Protein AF-A0AAV8ZHE7-F1 (afdb_monomer_lite)

Sequence (108 aa):
MLLQKNLLGKGVNILDTFLNKTPNNENNEILGSVAVQIGIIDTLQLLEIKPRDSLGYSFGVLVAAYYNGHITLEETINCAFVINKFLNDVNKLCNTKKQNIIQVRYAN

Foldseek 3Di:
DVLQVLCVVVVDGLVCQVPPPDDDLQNLPLLNVLVVLLVVLVVCVVVVNDDPDDDADDLRVLVRCCSVVVDDSNVSNVVSVVVSVVVSVVVVVVVVVVVVVVVVVVVD

pLDDT: mean 85.39, std 11.35, range [51.38, 96.94]

Radius of gyration: 17.65 Å; chains: 1; bounding box: 60×29×37 Å

Organism: NCBI:txid1586634

Structure (mmCIF, N/CA/C/O backbone):
data_AF-A0AAV8ZHE7-F1
#
_entry.id   AF-A0AAV8ZHE7-F1
#
loop_
_atom_site.group_PDB
_atom_site.id
_atom_site.type_symbol
_atom_site.label_atom_id
_atom_site.label_alt_id
_atom_site.label_comp_id
_atom_site.label_asym_id
_atom_site.label_entity_id
_atom_site.label_seq_id
_atom_site.pdbx_PDB_ins_code
_atom_site.Cartn_x
_atom_site.Cartn_y
_atom_site.Cartn_z
_atom_site.occupancy
_atom_site.B_iso_or_equiv
_atom_site.auth_seq_id
_atom_site.auth_comp_id
_atom_site.auth_asym_id
_atom_site.auth_atom_id
_atom_site.pdbx_PDB_model_num
ATOM 1 N N . MET A 1 1 ? -8.068 9.414 6.117 1.00 59.09 1 MET A N 1
ATOM 2 C CA . MET A 1 1 ? -7.137 10.033 7.098 1.00 59.09 1 MET A CA 1
ATOM 3 C C . MET A 1 1 ? -6.149 9.033 7.732 1.00 59.09 1 MET A C 1
ATOM 5 O O . MET A 1 1 ? -5.076 9.455 8.139 1.00 59.09 1 MET A O 1
ATOM 9 N N . LEU A 1 2 ? -6.441 7.720 7.765 1.00 74.00 2 LEU A N 1
ATOM 10 C CA . LEU A 1 2 ? -5.540 6.680 8.310 1.00 74.00 2 LEU A CA 1
ATOM 11 C C . LEU A 1 2 ? -4.347 6.325 7.398 1.00 74.00 2 LEU A C 1
ATOM 13 O O . LEU A 1 2 ? -3.233 6.158 7.885 1.00 74.00 2 LEU A O 1
ATOM 17 N N . LEU A 1 3 ? -4.555 6.284 6.078 1.00 81.44 3 LEU A N 1
ATOM 18 C CA . LEU A 1 3 ? -3.517 5.923 5.104 1.00 81.44 3 LEU A CA 1
ATOM 19 C C . LEU A 1 3 ? -2.304 6.870 5.146 1.00 81.44 3 LEU A C 1
ATOM 21 O O . LEU A 1 3 ? -1.173 6.424 5.316 1.00 81.44 3 LEU A O 1
ATOM 25 N N . GLN A 1 4 ? -2.540 8.185 5.075 1.00 82.69 4 GLN A N 1
ATOM 26 C CA . GLN A 1 4 ? -1.475 9.193 5.152 1.00 82.69 4 GLN A CA 1
ATOM 27 C C . GLN A 1 4 ? -0.728 9.140 6.493 1.00 82.69 4 GLN A C 1
ATOM 29 O O . GLN A 1 4 ? 0.490 9.290 6.522 1.00 82.69 4 GLN A O 1
ATOM 34 N N . LYS A 1 5 ? -1.429 8.880 7.606 1.00 83.00 5 LYS A N 1
ATOM 35 C CA . LYS A 1 5 ? -0.807 8.762 8.934 1.00 83.00 5 LYS A CA 1
ATOM 36 C C . LYS A 1 5 ? 0.243 7.640 8.973 1.00 83.00 5 LYS A C 1
ATOM 38 O O . LYS A 1 5 ? 1.322 7.851 9.519 1.00 83.00 5 LYS A O 1
ATOM 43 N N . ASN A 1 6 ? -0.034 6.495 8.344 1.00 80.56 6 ASN A N 1
ATOM 44 C CA . ASN A 1 6 ? 0.902 5.362 8.269 1.00 80.56 6 ASN A CA 1
ATOM 45 C C . ASN A 1 6 ? 2.132 5.627 7.383 1.00 80.56 6 ASN A C 1
ATOM 47 O O . ASN A 1 6 ? 3.182 5.003 7.581 1.00 80.56 6 ASN A O 1
ATOM 51 N N . LEU A 1 7 ? 2.010 6.536 6.412 1.00 83.00 7 LEU A N 1
ATOM 52 C CA . LEU A 1 7 ? 3.069 6.889 5.462 1.00 83.00 7 LEU A CA 1
ATOM 53 C C . LEU A 1 7 ? 3.956 8.039 5.940 1.00 83.00 7 LEU A C 1
ATOM 55 O O . LEU A 1 7 ? 5.164 8.007 5.704 1.00 83.00 7 LEU A O 1
ATOM 59 N N . LEU A 1 8 ? 3.397 8.998 6.683 1.00 82.12 8 LEU A N 1
ATOM 60 C CA . LEU A 1 8 ? 4.158 10.113 7.253 1.00 82.12 8 LEU A CA 1
ATOM 61 C C . LEU A 1 8 ? 5.295 9.630 8.161 1.00 82.12 8 LEU A C 1
ATOM 63 O O . LEU A 1 8 ? 6.408 10.140 8.070 1.00 82.12 8 LEU A O 1
ATOM 67 N N . GLY A 1 9 ? 5.060 8.582 8.961 1.00 81.88 9 GLY A N 1
ATOM 68 C CA . GLY A 1 9 ? 6.103 7.954 9.784 1.00 81.88 9 GLY A CA 1
ATOM 69 C C . GLY A 1 9 ? 7.248 7.310 8.985 1.00 81.88 9 GLY A C 1
ATOM 70 O O . GLY A 1 9 ? 8.250 6.912 9.568 1.00 81.88 9 GLY A O 1
ATOM 71 N N . LYS A 1 10 ? 7.113 7.207 7.659 1.00 83.12 10 LYS A N 1
ATOM 72 C CA . LYS A 1 10 ? 8.104 6.645 6.731 1.00 83.12 10 LYS A CA 1
ATOM 73 C C . LYS A 1 10 ? 8.687 7.700 5.786 1.00 83.12 10 LYS A C 1
ATOM 75 O O . LYS A 1 10 ? 9.369 7.343 4.831 1.00 83.12 10 LYS A O 1
ATOM 80 N N . GLY A 1 11 ? 8.399 8.982 6.030 1.00 83.19 11 GLY A N 1
ATOM 81 C CA . GLY A 1 11 ? 8.848 10.092 5.188 1.00 83.19 11 GLY A CA 1
ATOM 82 C C . GLY A 1 11 ? 8.136 10.183 3.836 1.00 83.19 11 GLY A C 1
ATOM 83 O O . GLY A 1 11 ? 8.597 10.911 2.964 1.00 83.19 11 GLY A O 1
ATOM 84 N N . VAL A 1 12 ? 7.024 9.464 3.645 1.00 83.75 12 VAL A N 1
ATOM 85 C CA . VAL A 1 12 ? 6.259 9.481 2.393 1.00 83.75 12 VAL A CA 1
ATOM 86 C C . VAL A 1 12 ? 5.008 10.326 2.566 1.00 83.75 12 VAL A C 1
ATOM 88 O O . VAL A 1 12 ? 4.182 10.073 3.443 1.00 83.75 12 VAL A O 1
ATOM 91 N N . ASN A 1 13 ? 4.838 11.296 1.674 1.00 85.75 13 ASN A N 1
ATOM 92 C CA . ASN A 1 13 ? 3.595 12.028 1.517 1.00 85.75 13 ASN A CA 1
ATOM 93 C C . ASN A 1 13 ? 2.878 11.540 0.251 1.00 85.75 13 ASN A C 1
ATOM 95 O O . ASN A 1 13 ? 3.366 11.712 -0.867 1.00 85.75 13 ASN A O 1
ATOM 99 N N . ILE A 1 14 ? 1.711 10.912 0.418 1.00 84.12 14 ILE A N 1
ATOM 100 C CA . ILE A 1 14 ? 0.988 10.335 -0.721 1.00 84.12 14 ILE A CA 1
ATOM 101 C C . ILE A 1 14 ? 0.431 11.413 -1.656 1.00 84.12 14 ILE A C 1
ATOM 103 O O . ILE A 1 14 ? 0.316 11.183 -2.855 1.00 84.12 14 ILE A O 1
ATOM 107 N N . LEU A 1 15 ? 0.138 12.612 -1.139 1.00 84.19 15 LEU A N 1
ATOM 108 C CA . LEU A 1 15 ? -0.346 13.716 -1.969 1.00 84.19 15 LEU A CA 1
ATOM 109 C C . LEU A 1 15 ? 0.725 14.177 -2.950 1.00 84.19 15 LEU A C 1
ATOM 111 O O . LEU A 1 15 ? 0.408 14.429 -4.107 1.00 84.19 15 LEU A O 1
ATOM 115 N N . ASP A 1 16 ? 1.988 14.186 -2.532 1.00 83.25 16 ASP A N 1
ATOM 116 C CA . ASP A 1 16 ? 3.107 14.496 -3.421 1.00 83.25 16 ASP A CA 1
ATOM 117 C C . ASP A 1 16 ? 3.204 13.445 -4.537 1.00 83.25 16 ASP A C 1
ATOM 119 O O . ASP A 1 16 ? 3.489 13.771 -5.683 1.00 83.25 16 ASP A O 1
ATOM 123 N N . THR A 1 17 ? 2.876 12.182 -4.246 1.00 82.62 17 THR A N 1
ATOM 124 C CA . THR A 1 17 ? 2.818 11.123 -5.270 1.00 82.62 17 THR A CA 1
ATOM 125 C C . THR A 1 17 ? 1.719 11.377 -6.308 1.00 82.62 17 THR A C 1
ATOM 127 O O . THR A 1 17 ? 1.913 11.077 -7.481 1.00 82.62 17 THR A O 1
ATOM 130 N N . PHE A 1 18 ? 0.577 11.944 -5.908 1.00 83.38 18 PHE A N 1
ATOM 131 C CA . PHE A 1 18 ? -0.551 12.203 -6.811 1.00 83.38 18 PHE A CA 1
ATOM 132 C C . PHE A 1 18 ? -0.469 13.539 -7.554 1.00 83.38 18 PHE A C 1
ATOM 134 O O . PHE A 1 18 ? -0.977 13.654 -8.667 1.00 83.38 18 PHE A O 1
ATOM 141 N N . LEU A 1 19 ? 0.112 14.560 -6.924 1.00 83.06 19 LEU A N 1
ATOM 142 C CA . LEU A 1 19 ? 0.043 15.948 -7.382 1.00 83.06 19 LEU A CA 1
ATOM 143 C C . LEU A 1 19 ? 1.332 16.434 -8.052 1.00 83.06 19 LEU A C 1
ATOM 145 O O . LEU A 1 19 ? 1.303 17.459 -8.739 1.00 83.06 19 LEU A O 1
ATOM 149 N N . ASN A 1 20 ? 2.457 15.734 -7.876 1.00 73.75 20 ASN A N 1
ATOM 150 C CA . ASN A 1 20 ? 3.711 16.151 -8.491 1.00 73.75 20 ASN A CA 1
ATOM 151 C C . ASN A 1 20 ? 3.645 16.037 -10.020 1.00 73.75 20 ASN A C 1
ATOM 153 O O . ASN A 1 20 ? 3.522 14.954 -10.585 1.00 73.75 20 ASN A O 1
ATOM 157 N N . LYS A 1 21 ? 3.780 17.187 -10.695 1.00 56.59 21 LYS A N 1
ATOM 158 C CA . LYS A 1 21 ? 3.879 17.289 -12.163 1.00 56.59 21 LYS A CA 1
ATOM 159 C C . LYS A 1 21 ? 5.272 16.954 -12.699 1.00 56.59 21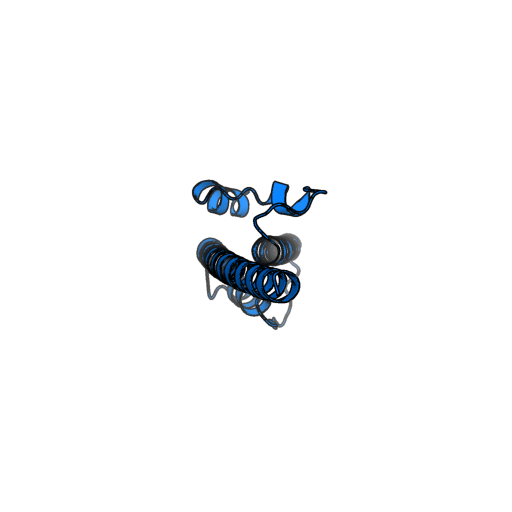 LYS A C 1
ATOM 161 O O . LYS A 1 21 ? 5.421 16.704 -13.891 1.00 56.59 21 LYS A O 1
ATOM 166 N N . THR A 1 22 ? 6.288 16.988 -11.842 1.00 54.34 22 THR A N 1
ATOM 167 C CA . THR A 1 22 ? 7.674 16.651 -12.178 1.00 54.34 22 THR A CA 1
ATOM 168 C C . THR A 1 22 ? 8.014 15.262 -11.646 1.00 54.34 22 THR A C 1
ATOM 170 O O . THR A 1 22 ? 7.721 14.993 -10.479 1.00 54.34 22 THR A O 1
ATOM 173 N N . PRO A 1 23 ? 8.644 14.389 -12.454 1.00 53.75 23 PRO A N 1
ATOM 174 C CA . PRO A 1 23 ? 9.064 13.074 -11.994 1.00 53.75 23 PRO A CA 1
ATOM 175 C C . PRO A 1 23 ? 10.099 13.257 -10.884 1.00 53.75 23 PRO A C 1
ATOM 177 O O . PRO A 1 23 ? 11.214 13.713 -11.128 1.00 53.75 23 PRO A O 1
ATOM 180 N N . ASN A 1 24 ? 9.701 12.959 -9.648 1.00 57.00 24 ASN A N 1
ATOM 181 C CA . ASN A 1 24 ? 10.620 12.934 -8.522 1.00 57.00 24 ASN A CA 1
ATOM 182 C C . ASN A 1 24 ? 11.546 11.715 -8.652 1.00 57.00 24 ASN A C 1
ATOM 184 O O . ASN A 1 24 ? 11.186 10.692 -9.232 1.00 57.00 24 ASN A O 1
ATOM 188 N N . ASN A 1 25 ? 12.738 11.812 -8.069 1.00 56.91 25 ASN A N 1
ATOM 189 C CA . ASN A 1 25 ? 13.778 10.774 -8.127 1.00 56.91 25 ASN A CA 1
ATOM 190 C C . ASN A 1 25 ? 13.356 9.457 -7.443 1.00 56.91 25 ASN A C 1
ATOM 192 O O . ASN A 1 25 ? 14.010 8.424 -7.605 1.00 56.91 25 ASN A O 1
ATOM 196 N N . GLU A 1 26 ? 12.297 9.508 -6.637 1.00 62.78 26 GLU A N 1
ATOM 197 C CA . GLU A 1 26 ? 11.694 8.367 -5.964 1.00 62.78 26 GLU A CA 1
ATOM 198 C C . GLU A 1 26 ? 10.351 8.068 -6.616 1.00 62.78 26 GLU A C 1
ATOM 200 O O . GLU A 1 26 ? 9.412 8.863 -6.540 1.00 62.78 26 GLU A O 1
ATOM 205 N N . ASN A 1 27 ? 10.282 6.922 -7.290 1.00 74.44 27 ASN A N 1
ATOM 206 C CA . ASN A 1 27 ? 9.077 6.512 -7.976 1.00 74.44 27 ASN A CA 1
ATOM 207 C C . ASN A 1 27 ? 8.118 5.878 -6.959 1.00 74.44 27 ASN A C 1
ATOM 209 O O . ASN A 1 27 ? 8.415 4.837 -6.380 1.00 74.44 27 ASN A O 1
ATOM 213 N N . ASN A 1 28 ? 6.992 6.532 -6.681 1.00 84.69 28 ASN A N 1
ATOM 214 C CA . ASN A 1 28 ? 5.988 6.054 -5.724 1.00 84.69 28 ASN A CA 1
ATOM 215 C C . ASN A 1 28 ? 4.763 5.445 -6.416 1.00 84.69 28 ASN A C 1
ATOM 217 O O . ASN A 1 28 ? 3.711 5.318 -5.797 1.00 84.69 28 ASN A O 1
ATOM 221 N N . GLU A 1 29 ? 4.893 5.044 -7.683 1.00 85.00 29 GLU A N 1
ATOM 222 C CA . GLU A 1 29 ? 3.821 4.466 -8.504 1.00 85.00 29 GLU A CA 1
ATOM 223 C C . GLU A 1 29 ? 3.053 3.331 -7.809 1.00 85.00 29 GLU A C 1
ATOM 225 O O . GLU A 1 29 ? 1.821 3.313 -7.841 1.00 85.00 29 GLU A O 1
ATOM 230 N N . ILE A 1 30 ? 3.745 2.407 -7.134 1.00 90.19 30 ILE A N 1
ATOM 231 C CA . ILE A 1 30 ? 3.090 1.261 -6.479 1.00 90.19 30 ILE A CA 1
ATOM 232 C C . ILE A 1 30 ? 2.302 1.726 -5.259 1.00 90.19 30 ILE A C 1
ATOM 234 O O . ILE A 1 30 ? 1.149 1.339 -5.073 1.00 90.19 30 ILE A O 1
ATOM 238 N N . LEU A 1 31 ? 2.911 2.593 -4.452 1.00 90.81 31 LEU A N 1
ATOM 239 C CA . LEU A 1 31 ? 2.281 3.205 -3.286 1.00 90.81 31 LEU A CA 1
ATOM 240 C C . LEU A 1 31 ? 1.043 4.014 -3.676 1.00 90.81 31 LEU A C 1
ATOM 242 O O . LEU A 1 31 ? -0.009 3.855 -3.061 1.00 90.81 31 LEU A O 1
ATOM 246 N N . GLY A 1 32 ? 1.157 4.833 -4.721 1.00 90.75 32 GLY A N 1
ATOM 247 C CA . GLY A 1 32 ? 0.053 5.607 -5.271 1.00 90.75 32 GLY A CA 1
ATOM 248 C C . GLY A 1 32 ? -1.071 4.710 -5.784 1.00 90.75 32 GLY A C 1
ATOM 249 O O . GLY A 1 32 ? -2.228 4.910 -5.423 1.00 90.75 32 GLY A O 1
ATOM 250 N N . SER A 1 33 ? -0.734 3.678 -6.562 1.00 92.38 33 SER A N 1
ATOM 251 C CA . SER A 1 33 ? -1.713 2.731 -7.103 1.00 92.38 33 SER A CA 1
ATOM 252 C C . SER A 1 33 ? -2.481 1.997 -6.001 1.00 92.38 33 SER A C 1
ATOM 254 O O . SER A 1 33 ? -3.712 1.976 -6.018 1.00 92.38 33 SER A O 1
ATOM 256 N N . VAL A 1 34 ? -1.777 1.445 -5.008 1.00 94.56 34 VAL A N 1
ATOM 257 C CA . VAL A 1 34 ? -2.400 0.760 -3.864 1.00 94.56 34 VAL A CA 1
ATOM 258 C C . VAL A 1 34 ? -3.278 1.726 -3.068 1.00 94.56 34 VAL A C 1
ATOM 260 O O . VAL A 1 34 ? -4.403 1.378 -2.714 1.00 94.56 34 VAL A O 1
ATOM 263 N N . ALA A 1 35 ? -2.812 2.956 -2.834 1.00 92.88 35 ALA A N 1
ATOM 264 C CA . ALA A 1 35 ? -3.571 3.951 -2.086 1.00 92.88 35 ALA A CA 1
ATOM 265 C C . ALA A 1 35 ? -4.875 4.368 -2.783 1.00 92.88 35 ALA A C 1
ATOM 267 O O . ALA A 1 35 ? -5.903 4.490 -2.117 1.00 92.88 35 ALA A O 1
ATOM 268 N N . VAL A 1 36 ? -4.860 4.537 -4.109 1.00 93.50 36 VAL A N 1
ATOM 269 C CA . VAL A 1 36 ? -6.075 4.826 -4.888 1.00 93.50 36 VAL A CA 1
ATOM 270 C C . VAL A 1 36 ? -7.063 3.666 -4.807 1.00 93.50 36 VAL A C 1
ATOM 272 O O . VAL A 1 36 ? -8.243 3.891 -4.548 1.00 93.50 36 VAL A O 1
ATOM 275 N N . GLN A 1 37 ? -6.598 2.426 -4.982 1.00 94.62 37 GLN A N 1
ATOM 276 C CA . GLN A 1 37 ? -7.480 1.256 -4.951 1.00 94.62 37 GLN A CA 1
ATOM 277 C C . GLN A 1 37 ? -8.120 1.045 -3.568 1.00 94.62 37 GLN A C 1
ATOM 279 O O . GLN A 1 37 ? -9.310 0.748 -3.492 1.00 94.62 37 GLN A O 1
ATOM 284 N N . ILE A 1 38 ? -7.371 1.266 -2.481 1.00 94.12 38 ILE A N 1
ATOM 285 C CA . ILE A 1 38 ? -7.920 1.273 -1.113 1.00 94.12 38 ILE A CA 1
ATOM 286 C C . ILE A 1 38 ? -8.987 2.358 -0.971 1.00 94.12 38 ILE A C 1
ATOM 288 O O . ILE A 1 38 ? -10.079 2.072 -0.499 1.00 94.12 38 ILE A O 1
ATOM 292 N N . GLY A 1 39 ? -8.714 3.583 -1.433 1.00 92.50 39 GLY A N 1
ATOM 293 C CA . GLY A 1 39 ? -9.695 4.669 -1.383 1.00 92.50 39 GLY A CA 1
ATOM 294 C C . GLY A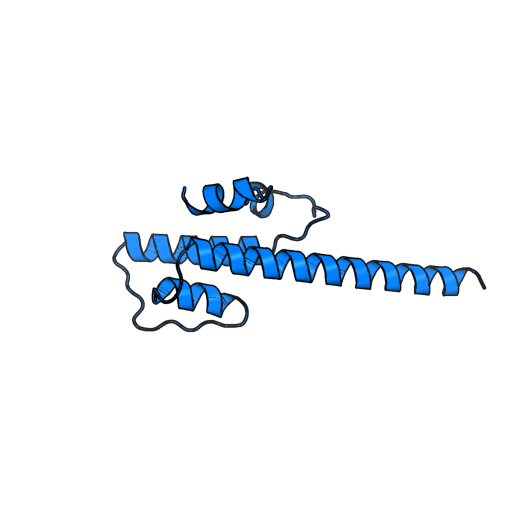 1 39 ? -10.998 4.336 -2.119 1.00 92.50 39 GLY A C 1
ATOM 295 O O . GLY A 1 39 ? -12.079 4.684 -1.643 1.00 92.50 39 GLY A O 1
ATOM 296 N N . ILE A 1 40 ? -10.914 3.623 -3.247 1.00 94.00 40 ILE A N 1
ATOM 297 C CA . ILE A 1 40 ? -12.090 3.132 -3.978 1.00 94.00 40 ILE A CA 1
ATOM 298 C C . ILE A 1 40 ? -12.852 2.099 -3.141 1.00 94.00 40 ILE A C 1
ATOM 300 O O . ILE A 1 40 ? -14.066 2.218 -3.011 1.00 94.00 40 ILE A O 1
ATOM 304 N N . ILE A 1 41 ? -12.164 1.119 -2.547 1.00 93.00 41 ILE A N 1
ATOM 305 C CA . ILE A 1 41 ? -12.793 0.110 -1.680 1.00 93.00 41 ILE A CA 1
ATOM 306 C C . ILE A 1 41 ? -13.499 0.761 -0.495 1.00 93.00 41 ILE A C 1
ATOM 308 O O . ILE A 1 41 ? -14.675 0.479 -0.277 1.00 93.00 41 ILE A O 1
ATOM 312 N N . ASP A 1 42 ? -12.820 1.659 0.217 1.00 92.06 42 ASP A N 1
ATOM 313 C CA . ASP A 1 42 ? -13.386 2.368 1.366 1.00 92.06 42 ASP A CA 1
ATOM 314 C C . ASP A 1 42 ? -14.630 3.167 0.953 1.00 92.06 42 ASP A C 1
ATOM 316 O O . ASP A 1 42 ? -15.633 3.183 1.665 1.00 92.06 42 ASP A O 1
ATOM 320 N N . THR A 1 43 ? -14.598 3.790 -0.231 1.00 94.50 43 THR A N 1
ATOM 321 C CA . THR A 1 43 ? -15.745 4.527 -0.782 1.00 94.50 43 THR A CA 1
ATOM 322 C C . THR A 1 43 ? -16.915 3.595 -1.096 1.00 94.50 43 THR A C 1
ATOM 324 O O . THR A 1 43 ? -18.052 3.911 -0.758 1.00 94.50 43 THR A O 1
ATOM 327 N N . LEU A 1 44 ? -16.664 2.438 -1.716 1.00 94.06 44 LEU A N 1
ATOM 328 C CA . LEU A 1 44 ? -17.711 1.457 -2.015 1.00 94.06 44 LEU A CA 1
ATOM 329 C C . LEU A 1 44 ? -18.331 0.892 -0.733 1.00 94.06 44 LEU A C 1
ATOM 331 O O . LEU A 1 44 ? -19.553 0.822 -0.632 1.00 94.06 44 LEU A O 1
ATOM 335 N N . GLN A 1 45 ? -17.505 0.556 0.261 1.00 90.81 45 GLN A N 1
ATOM 336 C CA . GLN A 1 45 ? -17.966 0.082 1.567 1.00 90.81 45 GLN A CA 1
ATOM 337 C C . GLN A 1 45 ? -18.802 1.140 2.297 1.00 90.81 45 GLN A C 1
ATOM 339 O O . GLN A 1 45 ? -19.835 0.800 2.869 1.00 90.81 45 GLN A O 1
ATOM 344 N N . LEU A 1 46 ? -18.396 2.414 2.240 1.00 94.12 46 LEU A N 1
ATOM 345 C CA . LEU A 1 46 ? -19.151 3.534 2.813 1.00 94.12 46 LEU A CA 1
ATOM 346 C C . LEU A 1 46 ? -20.530 3.704 2.159 1.00 94.12 46 LEU A C 1
ATOM 348 O O . LEU A 1 46 ? -21.481 4.093 2.829 1.00 94.12 46 LEU A O 1
ATOM 352 N N . LEU A 1 47 ? -20.637 3.406 0.863 1.00 96.94 47 LEU A N 1
ATOM 353 C CA . LEU A 1 47 ? -21.896 3.411 0.112 1.00 96.94 47 LEU A CA 1
ATOM 354 C C . LEU A 1 47 ? -22.691 2.102 0.258 1.00 96.94 47 LEU A C 1
ATOM 356 O O . LEU A 1 47 ? -23.662 1.903 -0.468 1.00 96.94 47 LEU A O 1
ATOM 360 N N . GLU A 1 48 ? -22.265 1.198 1.145 1.00 95.69 48 GLU A N 1
ATOM 361 C CA . GLU A 1 48 ? -22.857 -0.131 1.355 1.00 95.69 48 GLU A CA 1
ATOM 362 C C . GLU A 1 48 ? -22.859 -1.017 0.090 1.00 95.69 48 GLU A C 1
ATOM 364 O O . GLU A 1 48 ? -23.581 -2.011 -0.008 1.00 95.69 48 GLU A O 1
ATOM 369 N N . ILE A 1 49 ? -21.995 -0.704 -0.881 1.00 94.94 49 ILE A N 1
ATOM 370 C CA . ILE A 1 49 ? -21.792 -1.509 -2.083 1.00 94.94 49 ILE A CA 1
ATOM 371 C C . ILE A 1 49 ? -20.754 -2.578 -1.762 1.00 94.94 49 ILE A C 1
ATOM 373 O O . ILE A 1 49 ? -19.563 -2.296 -1.623 1.00 94.94 49 ILE A O 1
ATOM 377 N N . LYS A 1 50 ? -21.206 -3.832 -1.680 1.00 88.75 50 LYS A N 1
ATOM 378 C CA . LYS A 1 50 ? -20.340 -4.983 -1.415 1.00 88.75 50 LYS A CA 1
ATOM 379 C C . LYS A 1 50 ? -20.143 -5.826 -2.678 1.00 88.75 50 LYS A C 1
ATOM 381 O O . LYS A 1 50 ? -21.048 -6.582 -3.044 1.00 88.75 50 LYS A O 1
ATOM 386 N N . PRO A 1 51 ? -18.979 -5.733 -3.348 1.00 86.06 51 PRO A N 1
ATOM 387 C CA . PRO A 1 51 ? -18.610 -6.677 -4.394 1.00 86.06 51 PRO A CA 1
ATOM 388 C C . PRO A 1 51 ? -18.754 -8.126 -3.913 1.00 86.06 51 PRO A C 1
ATOM 390 O O . PRO A 1 51 ? -18.294 -8.478 -2.824 1.00 86.06 51 PRO A O 1
ATOM 393 N N . ARG A 1 52 ? -19.393 -8.972 -4.727 1.00 88.38 52 ARG A N 1
ATOM 394 C CA . ARG A 1 52 ? -19.580 -10.395 -4.406 1.00 88.38 52 ARG A CA 1
ATOM 395 C C . ARG A 1 52 ? -18.246 -11.130 -4.297 1.00 88.38 52 ARG A C 1
ATOM 397 O O . ARG A 1 52 ? -18.065 -11.924 -3.384 1.00 88.38 52 ARG A O 1
ATOM 404 N N . ASP A 1 53 ? -17.339 -10.823 -5.215 1.00 87.94 53 ASP A N 1
ATOM 405 C CA . ASP A 1 53 ? -16.051 -11.483 -5.373 1.00 87.94 53 ASP A CA 1
ATOM 406 C C . ASP A 1 53 ? -14.941 -10.432 -5.502 1.00 87.94 53 ASP A C 1
ATOM 408 O O . ASP A 1 53 ? -15.186 -9.297 -5.926 1.00 87.94 53 ASP A O 1
ATOM 412 N N . SER A 1 54 ? -13.713 -10.809 -5.147 1.00 90.50 54 SER A N 1
ATOM 413 C CA . SER A 1 54 ? -12.522 -9.978 -5.323 1.00 90.50 54 SER A CA 1
ATOM 414 C C . SER A 1 54 ? -11.415 -10.771 -6.015 1.00 90.50 54 SER A C 1
ATOM 416 O O . SER A 1 54 ? -11.099 -11.899 -5.641 1.00 90.50 54 SER A O 1
ATOM 418 N N . LEU A 1 55 ? -10.825 -10.174 -7.052 1.00 92.38 55 LEU A N 1
ATOM 419 C CA . LEU A 1 55 ? -9.694 -10.732 -7.787 1.00 92.38 55 LEU A CA 1
ATOM 420 C C . LEU A 1 55 ? -8.576 -9.694 -7.820 1.00 92.38 55 LEU A C 1
ATOM 422 O O . LEU A 1 55 ? -8.796 -8.546 -8.201 1.00 92.38 55 LEU A O 1
ATOM 426 N N . GLY A 1 56 ? -7.373 -10.106 -7.433 1.00 91.94 56 GLY A N 1
ATOM 427 C CA . GLY A 1 56 ? -6.179 -9.278 -7.530 1.00 91.94 56 GLY A CA 1
ATOM 428 C C . GLY A 1 56 ? -5.308 -9.684 -8.713 1.00 91.94 56 GLY A C 1
ATOM 429 O O . GLY A 1 56 ? -5.089 -10.870 -8.945 1.00 91.94 56 GLY A O 1
ATOM 430 N N . TYR A 1 57 ? -4.757 -8.700 -9.422 1.00 93.69 57 TYR A N 1
ATOM 431 C CA . TYR A 1 57 ? -3.698 -8.903 -10.412 1.00 93.69 57 TYR A CA 1
ATOM 432 C C . TYR A 1 57 ? -2.451 -8.125 -9.996 1.00 93.69 57 TYR A C 1
ATOM 434 O O . TYR A 1 57 ? -2.551 -6.954 -9.623 1.00 93.69 57 TYR A O 1
ATOM 442 N N . SER A 1 58 ? -1.274 -8.754 -10.078 1.00 92.88 58 SER A N 1
ATOM 443 C CA . SER A 1 58 ? -0.013 -8.147 -9.632 1.00 92.88 58 SER A CA 1
ATOM 444 C C . SER A 1 58 ? -0.144 -7.625 -8.185 1.00 92.88 58 SER A C 1
ATOM 446 O O . SER A 1 58 ? -0.641 -8.338 -7.311 1.00 92.88 58 SER A O 1
ATOM 448 N N . PHE A 1 59 ? 0.225 -6.373 -7.911 1.00 91.88 59 PHE A N 1
ATOM 449 C CA . PHE A 1 59 ? 0.082 -5.751 -6.590 1.00 91.88 59 PHE A CA 1
ATOM 450 C C . PHE A 1 59 ? -1.375 -5.541 -6.148 1.00 91.88 59 PHE A C 1
ATOM 452 O O . PHE A 1 59 ? -1.620 -5.330 -4.964 1.00 91.88 59 PHE A O 1
ATOM 459 N N . GLY A 1 60 ? -2.353 -5.681 -7.050 1.00 93.12 60 GLY A N 1
ATOM 460 C CA . GLY A 1 60 ? -3.775 -5.692 -6.697 1.00 93.12 60 GLY A CA 1
ATOM 461 C C . GLY A 1 60 ? -4.165 -6.859 -5.781 1.00 93.12 60 GLY A C 1
ATOM 462 O O . GLY A 1 60 ? -5.181 -6.781 -5.098 1.00 93.12 60 GLY A O 1
ATOM 463 N N . VAL A 1 61 ? -3.348 -7.919 -5.692 1.00 95.12 61 VAL A N 1
ATOM 464 C CA . VAL A 1 61 ? -3.553 -9.014 -4.723 1.00 95.12 61 VAL A CA 1
ATOM 465 C C . VAL A 1 61 ? -3.450 -8.521 -3.275 1.00 95.12 61 VAL A C 1
ATOM 467 O O . VAL A 1 61 ? -4.210 -8.989 -2.430 1.00 95.12 61 VAL A O 1
ATOM 470 N N . LEU A 1 62 ? -2.591 -7.533 -2.987 1.00 95.56 62 LEU A N 1
ATOM 471 C CA . LEU A 1 62 ? -2.518 -6.906 -1.657 1.00 95.56 62 LEU A CA 1
ATOM 472 C C . LEU A 1 62 ? -3.840 -6.227 -1.300 1.00 95.56 62 LEU A C 1
ATOM 474 O O . LEU A 1 62 ? -4.353 -6.369 -0.195 1.00 95.56 62 LEU A O 1
ATOM 478 N N . VAL A 1 63 ? -4.417 -5.521 -2.267 1.00 95.81 63 VAL A N 1
ATOM 479 C CA . VAL A 1 63 ? -5.664 -4.786 -2.078 1.00 95.81 63 VAL A CA 1
ATOM 480 C C . VAL A 1 63 ? -6.861 -5.738 -1.958 1.00 95.81 63 VAL A C 1
ATOM 482 O O . VAL A 1 63 ? -7.743 -5.518 -1.132 1.00 95.81 63 VAL A O 1
ATOM 485 N N . ALA A 1 64 ? -6.873 -6.842 -2.711 1.00 96.06 64 ALA A N 1
ATOM 486 C CA . ALA A 1 64 ? -7.876 -7.894 -2.549 1.00 96.06 64 ALA A CA 1
ATOM 487 C C . ALA A 1 64 ? -7.784 -8.569 -1.166 1.00 96.06 64 ALA A C 1
ATOM 489 O O . ALA A 1 64 ? -8.808 -8.838 -0.540 1.00 96.06 64 ALA A O 1
ATOM 490 N N . ALA A 1 65 ? -6.571 -8.806 -0.654 1.00 95.81 65 ALA A N 1
ATOM 491 C CA . ALA A 1 65 ? -6.372 -9.334 0.695 1.00 95.81 65 ALA A CA 1
ATOM 492 C C . ALA A 1 65 ? -6.880 -8.363 1.776 1.00 95.81 65 ALA A C 1
ATOM 494 O O . ALA A 1 65 ? -7.524 -8.810 2.725 1.00 95.81 65 ALA A O 1
ATOM 495 N N . TYR A 1 66 ? -6.659 -7.055 1.598 1.00 95.56 66 TYR A N 1
ATOM 496 C CA . TYR A 1 66 ? -7.241 -6.010 2.444 1.00 95.56 66 TYR A CA 1
ATOM 497 C C . TYR A 1 66 ? -8.775 -6.025 2.409 1.00 95.56 66 TYR A C 1
ATOM 499 O O . TYR A 1 66 ? -9.413 -6.085 3.457 1.00 95.56 66 TYR A O 1
ATOM 507 N N . TYR A 1 67 ? -9.373 -6.041 1.212 1.00 94.94 67 TYR A N 1
ATOM 508 C CA . TYR A 1 67 ? -10.829 -6.079 1.040 1.00 94.94 67 TYR A CA 1
ATOM 509 C C . TYR A 1 67 ? -11.474 -7.285 1.737 1.00 94.94 67 TYR A C 1
ATOM 511 O O . TYR A 1 67 ? -12.521 -7.155 2.369 1.00 94.94 67 TYR A O 1
ATOM 519 N N . ASN A 1 68 ? -10.830 -8.451 1.654 1.00 94.31 68 ASN A N 1
ATOM 520 C CA . ASN A 1 68 ? -11.303 -9.679 2.294 1.00 94.31 68 ASN A CA 1
ATOM 521 C C . ASN A 1 68 ? -11.005 -9.737 3.806 1.00 94.31 68 ASN A C 1
ATOM 523 O O . ASN A 1 68 ? -11.366 -10.715 4.456 1.00 94.31 68 ASN A O 1
ATOM 527 N N . GLY A 1 69 ? -10.339 -8.726 4.374 1.00 93.94 69 GLY A N 1
ATOM 528 C CA . GLY A 1 69 ? -9.987 -8.677 5.793 1.00 93.94 69 GLY A CA 1
ATOM 529 C C . GLY A 1 69 ? -8.871 -9.641 6.208 1.00 93.94 69 GLY A C 1
ATOM 530 O O . GLY A 1 69 ? -8.712 -9.899 7.397 1.00 93.94 69 GLY A O 1
ATOM 531 N N . HIS A 1 70 ? -8.094 -10.179 5.260 1.00 96.38 70 HIS A N 1
ATOM 532 C CA . HIS A 1 70 ? -6.965 -11.071 5.558 1.00 96.38 70 HIS A CA 1
ATOM 533 C C . HIS A 1 70 ? -5.742 -10.323 6.097 1.00 96.38 70 HIS A C 1
ATOM 535 O O . HIS A 1 70 ? -4.923 -10.914 6.794 1.00 96.38 70 HIS A O 1
ATOM 541 N N . ILE A 1 71 ? -5.610 -9.044 5.742 1.00 96.38 71 ILE A N 1
ATOM 542 C CA . ILE A 1 71 ? -4.570 -8.138 6.230 1.00 96.38 71 ILE A CA 1
ATOM 543 C C . ILE A 1 71 ? -5.184 -6.777 6.549 1.00 96.38 71 ILE A C 1
ATOM 545 O O . ILE A 1 71 ? -6.161 -6.346 5.934 1.00 96.38 71 ILE A O 1
ATOM 549 N N . THR A 1 72 ? -4.597 -6.084 7.512 1.00 95.25 72 THR A N 1
ATOM 550 C CA . THR A 1 72 ? -4.999 -4.737 7.915 1.00 95.25 72 THR A CA 1
ATOM 551 C C . THR A 1 72 ? -4.569 -3.687 6.888 1.00 95.25 72 THR A C 1
ATOM 553 O O . THR A 1 72 ? -3.678 -3.902 6.059 1.00 95.25 72 THR A O 1
ATOM 556 N N . LEU A 1 73 ? -5.164 -2.492 6.971 1.00 93.38 73 LEU A N 1
ATOM 5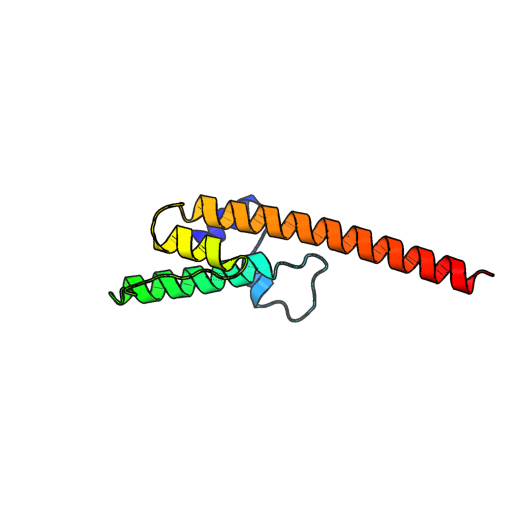57 C CA . LEU A 1 73 ? -4.725 -1.332 6.187 1.00 93.38 73 LEU A CA 1
ATOM 558 C C . LEU A 1 73 ? -3.233 -1.033 6.414 1.00 93.38 73 LEU A C 1
ATOM 560 O O . LEU A 1 73 ? -2.512 -0.698 5.478 1.00 93.38 73 LEU A O 1
ATOM 564 N N . GLU A 1 74 ? -2.763 -1.148 7.657 1.00 92.75 74 GLU A N 1
ATOM 565 C CA . GLU A 1 74 ? -1.365 -0.893 7.997 1.00 92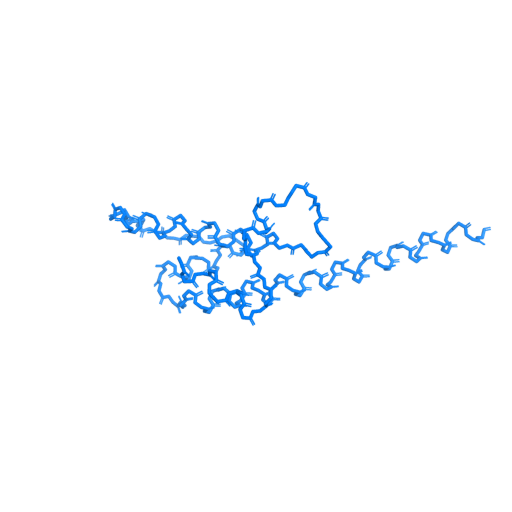.75 74 GLU A CA 1
ATOM 566 C C . GLU A 1 74 ? -0.425 -1.905 7.337 1.00 92.75 74 GLU A C 1
ATOM 568 O O . GLU A 1 74 ? 0.536 -1.500 6.683 1.00 92.75 74 GLU A O 1
ATOM 573 N N . GLU A 1 75 ? -0.725 -3.200 7.441 1.00 95.25 75 GLU A N 1
ATOM 574 C CA . GLU A 1 75 ? 0.057 -4.262 6.797 1.00 95.25 75 GLU A CA 1
ATOM 575 C C . GLU A 1 75 ? 0.085 -4.092 5.277 1.00 95.25 75 GLU A C 1
ATOM 577 O O . GLU A 1 75 ? 1.153 -4.138 4.670 1.00 95.25 75 GLU A O 1
ATOM 582 N N . THR A 1 76 ? -1.066 -3.791 4.670 1.00 95.50 76 THR A N 1
ATOM 583 C CA . THR A 1 76 ? -1.190 -3.553 3.223 1.00 95.50 76 THR A CA 1
ATOM 584 C C . THR A 1 76 ? -0.270 -2.424 2.761 1.00 95.50 76 THR A C 1
ATOM 586 O O . THR A 1 76 ? 0.491 -2.575 1.800 1.00 95.50 76 THR A O 1
ATOM 589 N N . ILE A 1 77 ? -0.295 -1.294 3.472 1.00 93.19 77 ILE A N 1
ATOM 590 C CA . ILE A 1 77 ? 0.528 -0.124 3.157 1.00 93.19 77 ILE A CA 1
ATOM 591 C C . ILE A 1 77 ? 2.012 -0.384 3.438 1.00 93.19 77 ILE A C 1
ATOM 593 O O . ILE A 1 77 ? 2.863 0.044 2.657 1.00 93.19 77 ILE A O 1
ATOM 597 N N . ASN A 1 78 ? 2.344 -1.115 4.504 1.00 93.19 78 ASN A N 1
ATOM 598 C CA . ASN A 1 78 ? 3.721 -1.500 4.809 1.00 93.19 78 ASN A CA 1
ATOM 599 C C . ASN A 1 78 ? 4.303 -2.414 3.719 1.00 93.19 78 ASN A C 1
ATOM 601 O O . ASN A 1 78 ? 5.421 -2.172 3.261 1.00 93.19 78 ASN A O 1
ATOM 605 N N . CYS A 1 79 ? 3.543 -3.405 3.245 1.00 95.25 79 CYS A N 1
ATOM 606 C CA . CYS A 1 79 ? 3.944 -4.255 2.123 1.00 95.25 79 CYS A CA 1
ATOM 607 C C . CYS A 1 79 ? 4.167 -3.434 0.848 1.00 95.25 79 CYS A C 1
ATOM 609 O O . CYS A 1 79 ? 5.220 -3.552 0.220 1.00 95.25 79 CYS A O 1
ATOM 611 N N . ALA A 1 80 ? 3.219 -2.560 0.494 1.00 94.44 80 ALA A N 1
ATOM 612 C CA . ALA A 1 80 ? 3.345 -1.691 -0.675 1.00 94.44 80 ALA A CA 1
ATOM 613 C C . ALA A 1 80 ? 4.581 -0.781 -0.586 1.00 94.44 80 ALA A C 1
ATOM 615 O O . ALA A 1 80 ? 5.313 -0.639 -1.564 1.00 94.44 80 ALA A O 1
ATOM 616 N N . PHE A 1 81 ? 4.861 -0.217 0.593 1.00 92.94 81 PHE A N 1
ATOM 617 C CA . PHE A 1 81 ? 6.043 0.608 0.831 1.00 92.94 81 PHE A CA 1
ATOM 618 C C . PHE A 1 81 ? 7.350 -0.166 0.626 1.00 92.94 81 PHE A C 1
ATOM 620 O O . PHE A 1 81 ? 8.239 0.313 -0.080 1.00 92.94 81 PHE A O 1
ATOM 627 N N . VAL A 1 82 ? 7.469 -1.367 1.202 1.00 94.12 82 VAL A N 1
ATOM 628 C CA . VAL A 1 82 ? 8.674 -2.204 1.065 1.00 94.12 82 VAL A CA 1
ATOM 629 C C . VAL A 1 82 ? 8.912 -2.589 -0.395 1.00 94.12 82 VAL A C 1
ATOM 631 O O . VAL A 1 82 ? 10.029 -2.439 -0.888 1.00 94.12 82 VAL A O 1
ATOM 634 N N . ILE A 1 83 ? 7.865 -3.022 -1.104 1.00 93.88 83 ILE A N 1
ATOM 635 C CA . ILE A 1 83 ? 7.942 -3.376 -2.528 1.00 93.88 83 ILE A CA 1
ATOM 636 C C . ILE A 1 83 ? 8.381 -2.168 -3.363 1.00 93.88 83 ILE A C 1
ATOM 638 O O . ILE A 1 83 ? 9.286 -2.281 -4.189 1.00 93.88 83 ILE A O 1
ATOM 642 N N . ASN A 1 84 ? 7.767 -1.006 -3.128 1.00 92.12 84 ASN A N 1
ATOM 643 C CA . ASN A 1 84 ? 8.079 0.221 -3.851 1.00 92.12 84 ASN A CA 1
ATOM 644 C C . ASN A 1 84 ? 9.537 0.651 -3.640 1.00 92.12 84 ASN A C 1
ATOM 646 O O . ASN A 1 84 ? 10.248 0.946 -4.599 1.00 92.12 84 ASN A O 1
ATOM 650 N N . LYS A 1 85 ? 10.015 0.618 -2.390 1.00 91.12 85 LYS A N 1
ATOM 651 C CA . LYS A 1 85 ? 11.412 0.921 -2.059 1.00 91.12 85 LYS A CA 1
ATOM 652 C C . LYS A 1 85 ? 12.378 -0.043 -2.744 1.00 91.12 85 LYS A C 1
ATOM 654 O O . LYS A 1 85 ? 13.322 0.403 -3.390 1.00 91.12 85 LYS A O 1
ATOM 659 N N . PHE A 1 86 ? 12.109 -1.344 -2.660 1.00 92.69 86 PHE A N 1
ATOM 660 C CA . PHE A 1 86 ? 12.942 -2.362 -3.292 1.00 92.69 86 PHE A CA 1
ATOM 661 C C . PHE A 1 86 ? 13.051 -2.155 -4.810 1.00 92.69 86 PH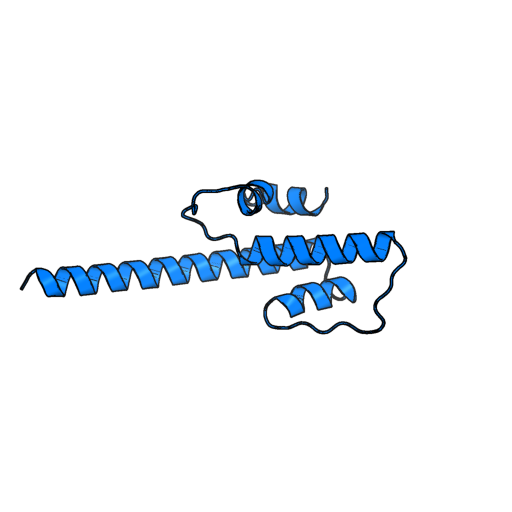E A C 1
ATOM 663 O O . PHE A 1 86 ? 14.149 -2.174 -5.363 1.00 92.69 86 PHE A O 1
ATOM 670 N N . LEU A 1 87 ? 11.930 -1.898 -5.490 1.00 90.56 87 LEU A N 1
ATOM 671 C CA . LEU A 1 87 ? 11.932 -1.666 -6.935 1.00 90.56 87 LEU A CA 1
ATOM 672 C C . LEU A 1 87 ? 12.627 -0.360 -7.321 1.00 90.56 87 LEU A C 1
ATOM 674 O O . LEU A 1 87 ? 13.332 -0.327 -8.329 1.00 90.56 87 LEU A O 1
ATOM 678 N N . ASN A 1 88 ? 12.511 0.688 -6.506 1.00 89.12 88 ASN A N 1
ATOM 679 C CA . ASN A 1 88 ? 13.289 1.911 -6.694 1.00 89.12 88 ASN A CA 1
ATOM 680 C C . ASN A 1 88 ? 14.794 1.659 -6.602 1.00 89.12 88 ASN A C 1
ATOM 682 O O . ASN A 1 88 ? 15.546 2.157 -7.441 1.00 89.12 88 ASN A O 1
ATOM 686 N N . ASP A 1 89 ? 15.236 0.868 -5.627 1.00 90.56 89 ASP A N 1
ATOM 687 C CA . ASP A 1 89 ? 16.651 0.536 -5.459 1.00 90.56 89 ASP A CA 1
ATOM 688 C C . ASP A 1 89 ? 17.170 -0.299 -6.643 1.00 90.56 89 ASP A C 1
ATOM 690 O O . ASP A 1 89 ? 18.221 0.013 -7.210 1.00 90.56 89 ASP A O 1
ATOM 694 N N . VAL A 1 90 ? 16.397 -1.289 -7.105 1.00 90.19 90 VAL A N 1
ATOM 695 C CA . VAL A 1 90 ? 16.717 -2.073 -8.313 1.00 90.19 90 VAL A CA 1
ATOM 696 C C . VAL A 1 90 ? 16.796 -1.180 -9.555 1.00 90.19 90 VAL A C 1
ATOM 698 O O . VAL A 1 90 ? 17.765 -1.262 -10.313 1.00 90.19 90 VAL A O 1
ATOM 701 N N . ASN A 1 91 ? 15.829 -0.280 -9.750 1.00 87.44 91 ASN A N 1
ATOM 702 C CA . ASN A 1 91 ? 15.809 0.639 -10.889 1.00 87.44 91 ASN A CA 1
ATOM 703 C C . ASN A 1 91 ? 17.021 1.580 -10.889 1.00 87.44 91 ASN A C 1
ATOM 705 O O . ASN A 1 91 ? 17.645 1.776 -11.935 1.00 87.44 91 ASN A O 1
ATOM 709 N N . LYS A 1 92 ? 17.404 2.120 -9.724 1.00 87.31 92 LYS A N 1
ATOM 710 C CA . LYS A 1 92 ? 18.616 2.941 -9.574 1.00 87.31 92 LYS A CA 1
ATOM 711 C C . LYS A 1 92 ? 19.862 2.157 -9.993 1.00 87.31 92 LYS A C 1
ATOM 713 O O . LYS A 1 92 ? 20.619 2.633 -10.837 1.00 87.31 92 LYS A O 1
ATOM 718 N N . LEU A 1 93 ? 20.030 0.930 -9.493 1.00 87.81 93 LEU A N 1
ATOM 719 C CA . LEU A 1 93 ? 21.167 0.065 -9.835 1.00 87.81 93 LEU A CA 1
ATOM 720 C C . LEU A 1 93 ? 21.244 -0.246 -11.339 1.00 87.81 93 LEU A C 1
ATOM 722 O O . LEU A 1 93 ? 22.322 -0.173 -11.938 1.00 87.81 93 LEU A O 1
ATOM 726 N N . CYS A 1 94 ? 20.113 -0.577 -11.965 1.00 84.44 94 CYS A N 1
ATOM 727 C CA . CYS A 1 94 ? 20.040 -0.846 -13.401 1.00 84.44 94 CYS A CA 1
ATOM 728 C C . CYS A 1 94 ? 20.389 0.393 -14.240 1.00 84.44 94 CYS A C 1
ATOM 730 O O . CYS A 1 94 ? 21.138 0.286 -15.216 1.00 84.44 94 CYS A O 1
ATOM 732 N N . ASN A 1 95 ? 19.909 1.572 -13.838 1.00 82.88 95 ASN A N 1
ATOM 733 C CA . ASN A 1 95 ? 20.191 2.827 -14.532 1.00 82.88 95 ASN A CA 1
ATOM 734 C C . ASN A 1 95 ? 21.668 3.233 -14.426 1.00 82.88 95 ASN A C 1
ATOM 736 O O . ASN A 1 95 ? 22.265 3.596 -15.441 1.00 82.88 95 ASN A O 1
ATOM 740 N N . THR A 1 96 ? 22.292 3.090 -13.252 1.00 81.81 96 THR A N 1
ATOM 741 C CA . THR A 1 96 ? 23.732 3.347 -13.076 1.00 81.81 96 THR A CA 1
ATOM 742 C C . THR A 1 96 ? 24.582 2.416 -13.944 1.00 81.81 96 THR A C 1
ATOM 744 O O . THR A 1 96 ? 25.487 2.873 -14.642 1.00 81.81 96 THR A O 1
ATOM 747 N N . LYS A 1 97 ? 24.268 1.111 -13.984 1.00 78.56 97 LYS A N 1
ATOM 748 C CA . LYS A 1 97 ? 24.978 0.161 -14.862 1.00 78.56 97 LYS A CA 1
ATOM 749 C C . LYS A 1 97 ? 24.874 0.553 -16.338 1.00 78.56 97 LYS A C 1
ATOM 751 O O . LYS A 1 97 ? 25.871 0.50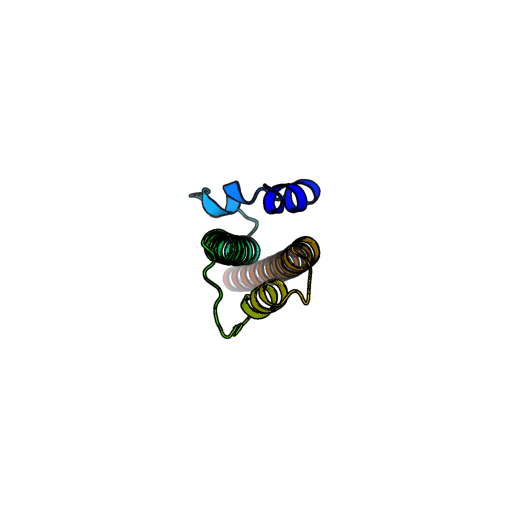0 -17.054 1.00 78.56 97 LYS A O 1
ATOM 756 N N . LYS A 1 98 ? 23.688 0.972 -16.790 1.00 76.50 98 LYS A N 1
ATOM 757 C CA . LYS A 1 98 ? 23.461 1.406 -18.176 1.00 76.50 98 LYS A CA 1
ATOM 758 C C . LYS A 1 98 ? 24.298 2.639 -18.531 1.00 76.50 98 LYS A C 1
ATOM 760 O O . LYS A 1 98 ? 24.903 2.660 -19.600 1.00 76.50 98 LYS A O 1
ATOM 765 N N . GLN A 1 99 ? 24.380 3.627 -17.638 1.00 72.19 99 GLN A N 1
ATOM 766 C CA . GLN A 1 99 ? 25.208 4.823 -17.834 1.00 72.19 99 GLN A CA 1
ATOM 767 C C . GLN A 1 99 ? 26.700 4.483 -17.939 1.00 72.19 99 GLN A C 1
ATOM 769 O O . GLN A 1 99 ? 27.368 4.974 -18.846 1.00 72.19 99 GLN A O 1
ATOM 774 N N . ASN A 1 100 ? 27.202 3.581 -17.093 1.00 70.25 100 ASN A N 1
ATOM 775 C CA . ASN A 1 100 ? 28.607 3.166 -17.131 1.00 70.25 100 ASN A CA 1
ATOM 776 C C . ASN A 1 100 ? 28.970 2.449 -18.444 1.00 70.25 100 ASN A C 1
ATOM 778 O O . ASN A 1 100 ? 30.011 2.733 -19.028 1.00 70.25 100 ASN A O 1
ATOM 782 N N . ILE A 1 101 ? 28.100 1.568 -18.955 1.00 73.56 101 ILE A N 1
ATOM 783 C CA . ILE A 1 101 ? 28.321 0.886 -20.248 1.00 73.56 101 ILE A CA 1
ATOM 784 C C . ILE A 1 101 ? 28.357 1.893 -21.405 1.00 73.56 101 ILE A C 1
ATOM 786 O O . ILE A 1 101 ? 29.172 1.762 -22.317 1.00 73.56 101 ILE A O 1
ATOM 790 N N . ILE A 1 102 ? 27.477 2.897 -21.373 1.00 73.06 102 ILE A N 1
ATOM 791 C CA . ILE A 1 102 ? 27.436 3.969 -22.372 1.00 73.06 102 ILE A CA 1
ATOM 792 C C . ILE A 1 102 ? 28.745 4.767 -22.330 1.00 73.06 102 ILE A C 1
ATOM 794 O O . ILE A 1 102 ? 29.380 4.914 -23.366 1.00 73.06 102 ILE A O 1
ATOM 798 N N . GLN A 1 103 ? 29.200 5.214 -21.156 1.00 65.75 103 GLN A N 1
ATOM 799 C CA . GLN A 1 103 ? 30.441 5.991 -21.042 1.00 65.75 103 GLN A CA 1
ATOM 800 C C . GLN A 1 103 ? 31.675 5.219 -21.530 1.00 65.75 103 GLN A C 1
ATOM 802 O O . GLN A 1 103 ? 32.474 5.772 -22.278 1.00 65.75 103 GLN A O 1
ATOM 807 N N . VAL A 1 104 ? 31.796 3.929 -21.198 1.00 69.75 104 VAL A N 1
ATOM 808 C CA . VAL A 1 104 ? 32.900 3.080 -21.688 1.00 69.75 104 VAL A CA 1
ATOM 809 C C . VAL A 1 104 ? 32.867 2.914 -23.214 1.00 69.75 104 VAL A C 1
ATOM 811 O O . VAL A 1 104 ? 33.918 2.841 -23.846 1.00 69.75 104 VAL A O 1
ATOM 814 N N . ARG A 1 105 ? 31.678 2.883 -23.834 1.00 64.88 105 ARG A N 1
ATOM 815 C CA . ARG A 1 105 ? 31.534 2.784 -25.298 1.00 64.88 105 ARG A CA 1
ATOM 816 C C . ARG A 1 105 ? 31.937 4.045 -26.062 1.00 64.88 105 ARG A C 1
ATOM 818 O O . ARG A 1 105 ? 32.286 3.912 -27.224 1.00 64.88 105 ARG A O 1
ATOM 825 N N . TYR A 1 106 ? 31.856 5.226 -25.449 1.00 66.06 106 TYR A N 1
ATOM 826 C CA . TYR A 1 106 ? 32.190 6.504 -26.098 1.00 66.06 106 TYR A CA 1
ATOM 827 C C . TYR A 1 106 ? 33.555 7.070 -25.667 1.00 66.06 106 TYR A C 1
ATOM 829 O O . TYR A 1 106 ? 33.920 8.161 -26.094 1.00 66.06 106 TYR A O 1
ATOM 837 N N . ALA A 1 107 ? 34.291 6.357 -24.809 1.00 65.25 107 ALA A N 1
ATOM 838 C CA . ALA A 1 107 ? 35.639 6.718 -24.361 1.00 65.25 107 ALA A CA 1
ATOM 839 C C . ALA A 1 107 ? 36.763 5.950 -25.093 1.00 65.25 107 ALA A C 1
ATOM 841 O O . ALA A 1 107 ? 37.934 6.191 -24.804 1.00 65.25 107 ALA A O 1
ATOM 842 N N . ASN A 1 108 ? 36.409 5.042 -26.012 1.00 51.38 108 ASN A N 1
ATOM 843 C CA . ASN A 1 108 ? 37.308 4.318 -26.923 1.00 51.38 108 ASN A CA 1
ATOM 844 C C . ASN A 1 108 ? 36.976 4.679 -28.373 1.00 51.38 108 ASN A C 1
ATOM 846 O O . ASN A 1 108 ? 37.874 4.520 -29.226 1.00 51.38 108 ASN A O 1
#

Secondary structure (DSSP, 8-state):
-HHHHHHHTTT--HHHHHH-SS--SS--HHHHHHHHHHHHHHHHHHTT---S-----TTHHHHHHHHTTSS-HHHHHHHHHHHHHHHHHHHHHHHHHHHHHHHHHH--

InterPro domains:
  IPR001227 Acyl transferase domain superfamily [G3DSA:3.40.366.10] (12-89)
  IPR016035 Acyl transferase/acyl hydrolase/lysophospholipase [SSF52151] (11-88)